Protein AF-A0A5C5V5L9-F1 (afdb_monomer_lite)

Secondary structure (DSSP, 8-state):
-------PPPPPHHHHHHHHHHHHHHHHHHHHHHHHHHHHHHHHHHHHHHHHHHHHHHHHHHHHSSPPPS------SSSS----TTHHHHHTGGGGT-HHHHHHS-TTS-TTSGGGHHHHHPPPTTT--TT------TTS-----SS------------S-----------

Organism: NCBI:txid2527970

Radius of gyration: 28.33 Å; chains: 1; bounding box: 100×41×59 Å

pLDDT: mean 72.15, std 23.39, range [25.14, 96.81]

Sequence (171 aa):
MSIFRSRRPGFTLVELLVVIAIIGVLIALLLPAVQQAREAARRMHCSNNLKQIALAMHVYNDVHNTFPIGTCQHNSGGIVNSRGFMGWAIAILPYVEQQNLYDLYDHSVDSLSSRNQAVRETSLAAYNCPSDTVRVTAKETLPPRYNTQTEREFTVAAGGSDQADFSLDSK

InterPro domains:
  IPR011453 Domain of unknown function DUF1559 [PF07596] (35-152)
  IPR012902 Prokaryotic N-terminal methylation site [PF07963] (5-31)
  IPR012902 Prokaryotic N-terminal methylation site [TIGR02532] (10-31)
  IPR045584 Pilin-like [SSF54523] (11-112)

Foldseek 3Di:
DDDPDPPDDDDDPVNVVVVVVVVVVVVVVVVVVVVVVVLVVLVVLLVVLVVLLVVLQVVLCVVVVDGFDQFDFDPDPDPTDLTRHQRRVLSSCVSSVNVVLNVQDDPPDRCPDPSNVVSVPDDDSSPDRPNPPDPPPVPPPDPPPPDDDDDDDPDDPDDDDDDPDPDPDDD

Structure (mmCIF, N/CA/C/O backbone):
data_AF-A0A5C5V5L9-F1
#
_entry.id   AF-A0A5C5V5L9-F1
#
loop_
_atom_site.group_PDB
_atom_site.id
_atom_site.type_symbol
_atom_site.label_atom_id
_atom_site.label_alt_id
_atom_site.label_comp_id
_atom_site.label_asym_id
_atom_site.label_entity_id
_atom_site.label_seq_id
_atom_site.pdbx_PDB_ins_code
_atom_site.Cartn_x
_atom_site.Cartn_y
_atom_site.Cartn_z
_atom_site.occupancy
_atom_site.B_iso_or_equiv
_atom_site.auth_seq_id
_atom_site.auth_comp_id
_atom_site.auth_asym_id
_atom_site.auth_atom_id
_atom_site.pdbx_PDB_model_num
ATOM 1 N N . MET A 1 1 ? -67.857 19.455 18.003 1.00 43.19 1 MET A N 1
ATOM 2 C CA . MET A 1 1 ? -66.650 18.601 17.920 1.00 43.19 1 MET A CA 1
ATOM 3 C C . MET A 1 1 ? -65.783 18.888 19.143 1.00 43.19 1 MET A C 1
ATOM 5 O O . MET A 1 1 ? -65.179 19.949 19.194 1.00 43.19 1 MET A O 1
ATOM 9 N N . SER A 1 2 ? -65.789 18.024 20.162 1.00 47.12 2 SER A N 1
ATOM 10 C CA . SER A 1 2 ? -64.938 18.195 21.352 1.00 47.12 2 SER A CA 1
ATOM 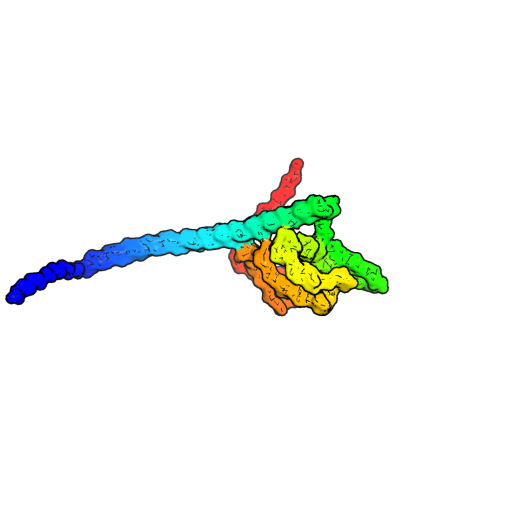11 C C . SER A 1 2 ? -63.653 17.394 21.158 1.00 47.12 2 SER A C 1
ATOM 13 O O . SER A 1 2 ? -63.704 16.176 21.000 1.00 47.12 2 SER A O 1
ATOM 15 N N . ILE A 1 3 ? -62.511 18.079 21.098 1.00 61.88 3 ILE A N 1
ATOM 16 C CA . ILE A 1 3 ? -61.192 17.461 20.943 1.00 61.88 3 ILE A CA 1
ATOM 17 C C . ILE A 1 3 ? -60.689 17.115 22.347 1.00 61.88 3 ILE A C 1
ATOM 19 O O . ILE A 1 3 ? -60.276 17.996 23.101 1.00 61.88 3 ILE A O 1
ATOM 23 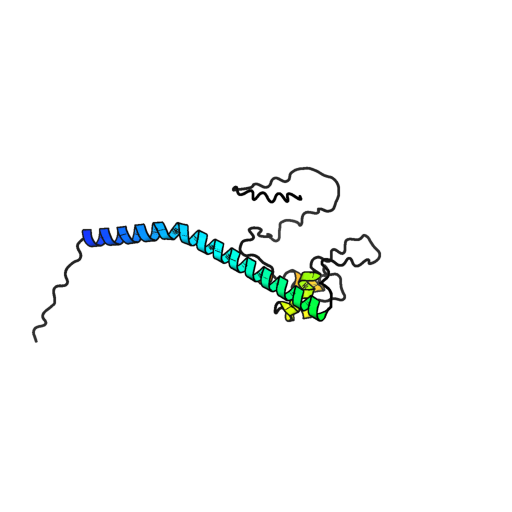N N . PHE A 1 4 ? -60.717 15.831 22.711 1.00 63.03 4 PHE A N 1
ATOM 24 C CA . PHE A 1 4 ? -60.060 15.346 23.925 1.00 63.03 4 PHE A CA 1
ATOM 25 C C . PHE A 1 4 ? -58.543 15.486 23.761 1.00 63.03 4 PHE A C 1
ATOM 27 O O . PHE A 1 4 ? -57.882 14.682 23.107 1.00 63.03 4 PHE A O 1
ATOM 34 N N . ARG A 1 5 ? -57.974 16.542 24.344 1.00 67.62 5 ARG A N 1
ATOM 35 C CA . ARG A 1 5 ? -56.527 16.748 24.404 1.00 67.62 5 ARG A CA 1
ATOM 36 C C . ARG A 1 5 ? -55.933 15.720 25.368 1.00 67.62 5 ARG A C 1
ATOM 38 O O . ARG A 1 5 ? -56.058 15.874 26.581 1.00 67.62 5 ARG A O 1
ATOM 45 N N . SER A 1 6 ? -55.295 14.671 24.842 1.00 71.31 6 SER A N 1
ATOM 46 C CA . SER A 1 6 ? -54.581 13.692 25.668 1.00 71.31 6 SER A CA 1
ATOM 47 C C . SER A 1 6 ? -53.492 14.417 26.464 1.00 71.31 6 SER A C 1
ATOM 49 O O . SER A 1 6 ? -52.570 14.994 25.874 1.00 71.31 6 SER A O 1
ATOM 51 N N . ARG A 1 7 ? -53.593 14.424 27.797 1.00 68.06 7 ARG A N 1
ATOM 52 C CA . ARG A 1 7 ? -52.518 14.916 28.664 1.00 68.06 7 ARG A CA 1
ATOM 53 C C . ARG A 1 7 ? -51.300 14.023 28.437 1.00 68.06 7 ARG A C 1
ATOM 55 O O . ARG A 1 7 ? -51.317 12.856 28.810 1.00 68.06 7 ARG A O 1
ATOM 62 N N . ARG A 1 8 ? -50.268 14.560 27.784 1.00 73.06 8 ARG A N 1
ATOM 63 C CA . ARG A 1 8 ? -48.974 13.882 27.680 1.00 73.06 8 ARG A CA 1
ATOM 64 C C . ARG A 1 8 ? -48.368 13.832 29.087 1.00 73.06 8 ARG A C 1
ATOM 66 O O . ARG A 1 8 ? -48.327 14.889 29.723 1.00 73.06 8 ARG A O 1
ATOM 73 N N . PRO A 1 9 ? -47.941 12.663 29.590 1.00 73.88 9 PRO A N 1
ATOM 74 C CA . PRO A 1 9 ? -47.211 12.604 30.848 1.00 73.88 9 PRO A CA 1
ATOM 75 C C . PRO A 1 9 ? -45.928 13.434 30.702 1.00 73.88 9 PRO A C 1
ATOM 77 O O . PRO A 1 9 ? -45.195 13.294 29.723 1.00 73.88 9 PRO A O 1
ATOM 80 N N . GLY A 1 10 ? -45.723 14.375 31.624 1.00 77.62 10 GLY A N 1
ATOM 81 C CA . GLY A 1 10 ? -44.501 15.167 31.697 1.00 77.62 10 GLY A CA 1
ATOM 82 C C . GLY A 1 10 ? -43.370 14.302 32.237 1.00 77.62 10 GLY A C 1
ATOM 83 O O . GLY A 1 10 ? -43.567 13.568 33.200 1.00 77.62 10 GLY A O 1
ATOM 84 N N . PHE A 1 11 ? -42.210 14.381 31.599 1.00 77.75 11 PHE A N 1
ATOM 85 C CA . PHE A 1 11 ? -41.024 13.637 31.998 1.00 77.75 11 PHE A CA 1
ATOM 86 C C . PHE A 1 11 ? -40.487 14.196 33.316 1.00 77.75 11 PHE A C 1
ATOM 88 O O . PHE A 1 11 ? -40.343 15.413 33.468 1.00 77.75 11 PHE A O 1
ATOM 95 N N . THR A 1 12 ? -40.221 13.327 34.285 1.00 89.25 12 THR A N 1
ATOM 96 C CA . THR A 1 12 ? -39.638 13.763 35.554 1.00 89.25 12 THR A CA 1
ATOM 97 C C . THR A 1 12 ? -38.152 14.070 35.353 1.00 89.25 12 THR A C 1
ATOM 99 O O . THR A 1 12 ? -37.464 13.412 34.575 1.00 89.25 12 THR A O 1
ATOM 102 N N . LEU A 1 13 ? -37.622 15.079 36.053 1.00 88.12 13 LEU A N 1
ATOM 103 C CA . LEU A 1 13 ? -36.198 15.447 35.971 1.00 88.12 13 LEU A CA 1
ATOM 104 C C . LEU A 1 13 ? -35.286 14.240 36.262 1.00 88.12 13 LEU A C 1
ATOM 106 O O . LEU A 1 13 ? -34.233 14.084 35.649 1.00 88.12 13 LEU A O 1
ATOM 110 N N . VAL A 1 14 ? -35.740 13.357 37.155 1.00 92.38 14 VAL A N 1
ATOM 111 C CA . VAL A 1 14 ? -35.042 12.132 37.555 1.00 92.38 14 VAL A CA 1
ATOM 112 C C . VAL A 1 14 ? -34.956 11.120 36.411 1.00 92.38 14 VAL A C 1
ATOM 114 O O . VAL A 1 14 ? -33.876 10.580 36.177 1.00 92.38 14 VAL A O 1
ATOM 117 N N . GLU A 1 15 ? -36.039 10.893 35.659 1.00 90.69 15 GLU A N 1
ATOM 118 C CA . GLU A 1 15 ? -36.010 10.000 34.490 1.00 90.69 15 GLU A CA 1
ATOM 119 C C . GLU A 1 15 ? -35.006 10.484 33.438 1.00 90.69 15 GLU A C 1
ATOM 121 O O . GLU A 1 15 ? -34.275 9.677 32.863 1.00 90.69 15 GLU A O 1
ATOM 126 N N . LEU A 1 16 ? -34.896 11.800 33.232 1.00 90.38 16 LEU A N 1
ATOM 127 C CA . LEU A 1 16 ? -33.925 12.366 32.292 1.00 90.38 16 LEU A CA 1
ATOM 128 C C . LEU A 1 16 ? -32.488 12.191 32.756 1.00 90.38 16 LEU A C 1
ATOM 130 O O . LEU A 1 16 ? -31.623 11.843 31.954 1.00 90.38 16 LEU A O 1
ATOM 134 N N . LEU A 1 17 ? -32.248 12.396 34.047 1.00 93.31 17 LEU A N 1
ATOM 135 C CA . LEU A 1 17 ? -30.924 12.286 34.642 1.00 93.31 17 LEU A CA 1
ATOM 136 C C . LEU A 1 17 ? -30.385 10.851 34.543 1.00 93.31 17 LEU A C 1
ATOM 138 O O . LEU A 1 17 ? -29.227 10.647 34.181 1.00 93.31 17 LEU A O 1
ATOM 142 N N . VAL A 1 18 ? -31.231 9.846 34.780 1.00 94.25 18 VAL A N 1
ATOM 143 C CA . VAL A 1 18 ? -30.837 8.434 34.645 1.00 94.25 18 VAL A CA 1
ATOM 144 C C . VAL A 1 18 ? -30.457 8.095 33.203 1.00 94.25 18 VAL A C 1
ATOM 146 O O . VAL A 1 18 ? -29.443 7.438 32.973 1.00 94.25 18 VAL A O 1
ATOM 149 N N . VAL A 1 19 ? -31.219 8.574 32.216 1.00 94.62 19 VAL A N 1
ATOM 150 C CA . VAL A 1 19 ? -30.953 8.272 30.801 1.00 94.62 19 VAL A CA 1
ATOM 151 C C . VAL A 1 19 ? -29.614 8.850 30.348 1.00 94.62 19 VAL A C 1
ATOM 153 O O . VAL A 1 19 ? -28.817 8.139 29.732 1.00 94.62 19 VAL A O 1
ATOM 156 N N . ILE A 1 20 ? -29.324 10.109 30.685 1.00 95.62 20 ILE A N 1
ATOM 157 C CA . ILE A 1 20 ? -28.035 10.714 30.325 1.00 95.62 20 ILE A CA 1
ATOM 158 C C . ILE A 1 20 ? -26.868 10.034 31.053 1.00 95.62 20 ILE A C 1
ATOM 160 O O . ILE A 1 20 ? -25.799 9.888 30.463 1.00 95.62 20 ILE A O 1
ATOM 164 N N . ALA A 1 21 ? -27.075 9.559 32.287 1.00 95.25 21 ALA A N 1
ATOM 165 C CA . ALA A 1 21 ? -26.062 8.818 33.034 1.00 95.25 21 ALA A CA 1
ATOM 166 C C . ALA A 1 21 ? -25.731 7.478 32.356 1.00 95.25 21 ALA A C 1
ATOM 168 O O . ALA A 1 21 ? -24.558 7.152 32.182 1.00 95.25 21 ALA A O 1
ATOM 169 N N . ILE A 1 22 ? -26.745 6.737 31.897 1.00 95.94 22 ILE A N 1
ATOM 170 C CA . ILE A 1 22 ? -26.548 5.470 31.176 1.00 95.94 22 ILE A CA 1
ATOM 171 C C . ILE A 1 22 ? -25.819 5.710 29.847 1.00 95.94 22 ILE A C 1
ATOM 173 O O . ILE A 1 22 ? -24.833 5.030 29.562 1.00 95.94 22 ILE A O 1
ATOM 177 N N . ILE A 1 23 ? -26.245 6.699 29.052 1.00 95.19 23 ILE A N 1
ATOM 178 C CA . ILE A 1 23 ? -25.580 7.045 27.783 1.00 95.19 23 ILE A CA 1
ATOM 179 C C . ILE A 1 23 ? -24.120 7.455 28.029 1.00 95.19 23 ILE A C 1
ATOM 181 O O . ILE A 1 23 ? -23.231 7.025 27.295 1.00 95.19 23 ILE A O 1
ATOM 185 N N . GLY A 1 24 ? -23.857 8.233 29.084 1.00 95.06 24 GLY A N 1
ATOM 186 C CA . GLY A 1 24 ? -22.509 8.644 29.474 1.00 95.06 24 GLY A CA 1
ATOM 187 C C . GLY A 1 24 ? -21.590 7.460 29.784 1.00 95.06 24 GLY A C 1
ATOM 188 O O . GLY A 1 24 ? -20.470 7.413 29.276 1.00 95.06 24 GLY A O 1
ATOM 189 N N . VAL A 1 25 ? -22.073 6.471 30.545 1.00 93.81 25 VAL A N 1
ATOM 190 C CA . VAL A 1 25 ? -21.313 5.243 30.850 1.00 93.81 25 VAL A CA 1
ATOM 191 C C . VAL A 1 25 ? -21.055 4.422 29.585 1.00 93.81 25 VAL A C 1
ATOM 193 O O . VAL A 1 25 ? -19.932 3.971 29.368 1.00 93.81 25 VAL A O 1
ATOM 196 N N . LEU A 1 26 ? -22.056 4.269 28.713 1.00 94.75 26 LEU A N 1
ATOM 197 C CA . LEU A 1 26 ? -21.893 3.539 27.453 1.00 94.75 26 LEU A CA 1
ATOM 198 C C . LEU A 1 26 ? -20.832 4.191 26.554 1.00 94.75 26 LEU A C 1
ATOM 200 O O . LEU A 1 26 ? -19.956 3.501 26.040 1.00 94.75 26 LEU A O 1
ATOM 204 N N . ILE A 1 27 ? -20.851 5.519 26.403 1.00 93.00 27 ILE A N 1
ATOM 205 C CA . ILE A 1 27 ? -19.856 6.243 25.595 1.00 93.00 27 ILE A CA 1
ATOM 206 C C . ILE A 1 27 ? -18.459 6.160 26.223 1.00 93.00 27 ILE A C 1
ATOM 208 O O . ILE A 1 27 ? -17.478 5.956 25.503 1.00 93.00 27 ILE A O 1
ATOM 212 N N . ALA A 1 28 ? -18.356 6.278 27.551 1.00 89.06 28 ALA A N 1
ATOM 213 C CA . ALA A 1 28 ? -17.084 6.190 28.266 1.00 89.06 28 ALA A CA 1
ATOM 214 C C . ALA A 1 28 ? -16.385 4.835 28.057 1.00 89.06 28 ALA A C 1
ATOM 216 O O . ALA A 1 28 ? -15.161 4.790 27.951 1.00 89.06 28 ALA A O 1
ATOM 217 N N . LEU A 1 29 ? -17.150 3.747 27.935 1.00 89.25 29 LEU A N 1
ATOM 218 C CA . LEU A 1 29 ? -16.616 2.413 27.645 1.00 89.25 29 LEU A CA 1
ATOM 219 C C . LEU A 1 29 ? -16.279 2.211 26.157 1.00 89.25 29 LEU A C 1
ATOM 221 O O . LEU A 1 29 ? -15.371 1.449 25.829 1.00 89.25 29 LEU A O 1
ATOM 225 N N . LEU A 1 30 ? -16.968 2.909 25.249 1.00 87.31 30 LEU A N 1
ATOM 226 C CA . LEU A 1 30 ? -16.746 2.799 23.802 1.00 87.31 30 LEU A CA 1
ATOM 227 C C . LEU A 1 30 ? -15.508 3.573 23.324 1.00 87.31 30 LEU A C 1
ATOM 229 O O . LEU A 1 30 ? -14.804 3.109 22.429 1.00 87.31 30 LEU A O 1
ATOM 233 N N . LEU A 1 31 ? -15.207 4.728 23.923 1.00 83.75 31 LEU A N 1
ATOM 234 C CA . LEU A 1 31 ? -14.074 5.579 23.536 1.00 83.75 31 LEU A CA 1
ATOM 235 C C . LEU A 1 31 ? -12.703 4.870 23.529 1.00 83.75 31 LEU A C 1
ATOM 237 O O . LEU A 1 31 ? -12.011 4.978 22.521 1.00 83.75 31 LEU A O 1
ATOM 241 N N . PRO A 1 32 ? -12.275 4.133 24.572 1.00 79.38 32 PRO A N 1
ATOM 242 C CA . PRO A 1 32 ? -10.987 3.434 24.540 1.00 79.38 32 PRO A CA 1
ATOM 243 C C . PRO A 1 32 ? -10.967 2.257 23.547 1.00 79.38 32 PRO A C 1
ATOM 245 O O . PRO A 1 32 ? -9.923 1.964 22.961 1.00 79.38 32 PRO A O 1
ATOM 248 N N . ALA A 1 33 ? -12.113 1.613 23.304 1.00 83.06 33 ALA A N 1
ATOM 249 C CA . ALA A 1 33 ? -12.227 0.482 22.382 1.00 83.06 33 ALA A CA 1
ATOM 250 C C . ALA A 1 33 ? -12.135 0.902 20.901 1.00 83.06 33 ALA A C 1
ATOM 252 O O . ALA A 1 33 ? -11.549 0.191 20.082 1.00 83.06 33 ALA A O 1
ATOM 253 N N . VAL A 1 34 ? -12.650 2.085 20.544 1.00 87.00 34 VAL A N 1
ATOM 254 C CA . VAL A 1 34 ? -12.609 2.604 19.162 1.00 87.00 34 VAL A CA 1
ATOM 255 C C . VAL A 1 34 ? -11.172 2.816 18.668 1.00 87.00 34 VAL A C 1
ATOM 257 O O . VAL A 1 34 ? -10.895 2.661 17.479 1.00 87.00 34 VAL A O 1
ATOM 260 N N . GLN A 1 35 ? -10.231 3.112 19.562 1.00 81.94 35 GLN A N 1
ATOM 261 C CA . GLN A 1 35 ? -8.848 3.433 19.204 1.00 81.94 35 GLN A CA 1
ATOM 262 C C . GLN A 1 35 ? -8.091 2.154 18.853 1.00 81.94 35 GLN A C 1
ATOM 264 O O . GLN A 1 35 ? -7.377 2.114 17.849 1.00 81.94 35 GLN A O 1
ATOM 269 N N . GLN A 1 36 ? -8.333 1.092 19.625 1.00 82.56 36 GLN A N 1
ATOM 270 C CA . GLN A 1 36 ? -7.830 -0.248 19.336 1.00 82.56 36 GLN A CA 1
ATOM 271 C C . GLN A 1 36 ? -8.410 -0.773 18.020 1.00 82.56 36 GLN A C 1
ATOM 273 O O . GLN A 1 36 ? -7.667 -1.264 17.175 1.00 82.56 36 GLN A O 1
ATOM 278 N N . ALA A 1 37 ? -9.715 -0.583 17.792 1.00 83.44 37 ALA A N 1
ATOM 279 C CA . ALA A 1 37 ? -10.361 -0.973 16.541 1.00 83.44 37 ALA A CA 1
ATOM 280 C C . ALA A 1 37 ? -9.805 -0.204 15.327 1.00 83.44 37 ALA A C 1
ATOM 282 O O . ALA A 1 37 ? -9.557 -0.793 14.276 1.00 83.44 37 ALA A O 1
ATOM 283 N N . ARG A 1 38 ? -9.556 1.106 15.464 1.00 88.12 38 ARG A N 1
ATOM 284 C CA . ARG A 1 38 ? -8.953 1.925 14.400 1.00 88.12 38 ARG A CA 1
ATOM 285 C C . ARG A 1 38 ? -7.529 1.492 14.077 1.00 88.12 38 ARG A C 1
ATOM 287 O O . ARG A 1 38 ? -7.176 1.430 12.904 1.00 88.12 38 ARG A O 1
ATOM 294 N N . GLU A 1 39 ? -6.717 1.201 15.087 1.00 87.81 39 GLU A N 1
ATOM 295 C CA . GLU A 1 39 ? -5.352 0.725 14.858 1.00 87.81 39 GLU A CA 1
ATOM 296 C C . GLU A 1 39 ? -5.339 -0.680 14.250 1.00 87.81 39 GLU A C 1
ATOM 298 O O . GLU A 1 39 ? -4.606 -0.923 13.295 1.00 87.81 39 GLU A O 1
ATOM 303 N N . ALA A 1 40 ? -6.218 -1.576 14.703 1.00 86.25 40 ALA A N 1
ATOM 304 C CA . ALA A 1 40 ? -6.396 -2.878 14.071 1.00 86.25 40 ALA A CA 1
ATOM 305 C C . ALA A 1 40 ? -6.782 -2.735 12.589 1.00 86.25 40 ALA A C 1
ATOM 307 O O . ALA A 1 40 ? -6.202 -3.407 11.740 1.00 86.25 40 ALA A O 1
ATOM 308 N N . ALA A 1 41 ? -7.687 -1.810 12.250 1.00 87.94 41 ALA A N 1
ATOM 309 C CA . ALA A 1 41 ? -8.046 -1.526 10.861 1.00 87.94 41 ALA A CA 1
ATOM 310 C C . ALA A 1 41 ? -6.851 -1.028 10.033 1.00 87.94 41 ALA A C 1
ATOM 312 O O . ALA A 1 41 ? -6.611 -1.545 8.942 1.00 87.94 41 ALA A O 1
ATOM 313 N N . ARG A 1 42 ? -6.053 -0.085 10.551 1.00 90.62 42 ARG A N 1
ATOM 314 C CA . ARG A 1 42 ? -4.842 0.401 9.861 1.00 90.62 42 ARG A CA 1
ATOM 315 C C . ARG A 1 42 ? -3.829 -0.718 9.608 1.00 90.62 42 ARG A C 1
ATOM 317 O O . ARG A 1 42 ? -3.322 -0.836 8.491 1.00 90.62 42 ARG A O 1
ATOM 324 N N . ARG A 1 43 ? -3.611 -1.593 10.594 1.00 90.25 43 ARG A N 1
ATOM 325 C CA . ARG A 1 43 ? -2.750 -2.779 10.455 1.00 90.25 43 ARG A CA 1
ATOM 326 C C . ARG A 1 43 ? -3.296 -3.773 9.435 1.00 90.25 43 ARG A C 1
ATOM 328 O O . ARG A 1 43 ? -2.531 -4.296 8.629 1.00 90.25 43 ARG A O 1
ATOM 335 N N . MET A 1 44 ? -4.610 -4.003 9.420 1.00 91.25 44 MET A N 1
ATOM 336 C CA . MET A 1 44 ? -5.253 -4.861 8.419 1.00 91.25 44 MET A CA 1
ATOM 337 C C . MET A 1 44 ? -5.066 -4.315 7.001 1.00 91.25 44 MET A C 1
ATOM 339 O O . MET A 1 44 ? -4.703 -5.077 6.107 1.00 91.25 44 MET A O 1
ATOM 343 N N . HIS A 1 45 ? -5.242 -3.006 6.791 1.00 91.56 45 HIS A N 1
ATOM 344 C CA . HIS A 1 45 ? -4.970 -2.377 5.495 1.00 91.56 45 HIS A CA 1
ATOM 345 C C . HIS A 1 45 ? -3.514 -2.578 5.063 1.00 91.56 45 HIS A C 1
ATOM 347 O O . HIS A 1 45 ? -3.264 -3.003 3.941 1.00 91.56 45 HIS A O 1
ATOM 353 N N . CYS A 1 46 ? -2.565 -2.367 5.973 1.00 91.81 46 CYS A N 1
ATOM 354 C CA . CYS A 1 46 ? -1.145 -2.568 5.706 1.00 91.81 46 CYS A CA 1
ATOM 355 C C . CYS A 1 46 ? -0.802 -4.026 5.344 1.00 91.81 46 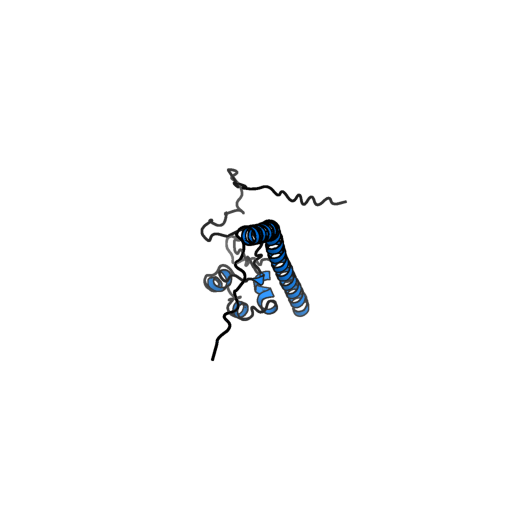CYS A C 1
ATOM 357 O O . CYS A 1 46 ? -0.125 -4.282 4.351 1.00 91.81 46 CYS A O 1
ATOM 359 N N . SER A 1 47 ? -1.335 -5.003 6.088 1.00 93.06 47 SER A N 1
ATOM 360 C CA . SER A 1 47 ? -1.161 -6.427 5.768 1.00 93.06 47 SER A CA 1
ATOM 361 C C . SER A 1 47 ? -1.750 -6.786 4.401 1.00 93.06 47 SER A C 1
ATOM 363 O O . SER A 1 47 ? -1.152 -7.560 3.657 1.00 93.06 47 SER A O 1
ATOM 365 N N . ASN A 1 48 ? -2.897 -6.212 4.040 1.00 93.44 48 ASN A N 1
ATOM 366 C CA . ASN A 1 48 ? -3.511 -6.448 2.736 1.00 93.44 48 ASN A CA 1
ATOM 367 C C . ASN A 1 48 ? -2.699 -5.831 1.591 1.00 93.44 48 ASN A C 1
ATOM 369 O O . ASN A 1 48 ? -2.526 -6.486 0.568 1.00 93.44 48 ASN A O 1
ATOM 373 N N . ASN A 1 49 ? -2.137 -4.637 1.784 1.00 93.56 49 ASN A N 1
ATOM 374 C CA . ASN A 1 49 ? -1.216 -4.023 0.829 1.00 93.56 49 ASN A CA 1
ATOM 375 C C . ASN A 1 49 ? 0.018 -4.912 0.593 1.00 93.56 49 ASN A C 1
ATOM 377 O O . ASN A 1 49 ? 0.356 -5.213 -0.548 1.00 93.56 49 ASN A O 1
ATOM 381 N N . LEU A 1 50 ? 0.637 -5.433 1.661 1.00 92.81 50 LEU A N 1
ATOM 382 C CA . LEU A 1 50 ? 1.769 -6.364 1.544 1.00 92.81 50 LEU A CA 1
ATOM 383 C C . LEU A 1 50 ? 1.398 -7.654 0.806 1.00 92.81 50 LEU A C 1
ATOM 385 O O . LEU A 1 50 ? 2.180 -8.143 -0.005 1.00 92.81 50 LEU A O 1
ATOM 389 N N . LYS A 1 51 ? 0.196 -8.194 1.041 1.00 94.88 51 LYS A N 1
ATOM 390 C CA . LY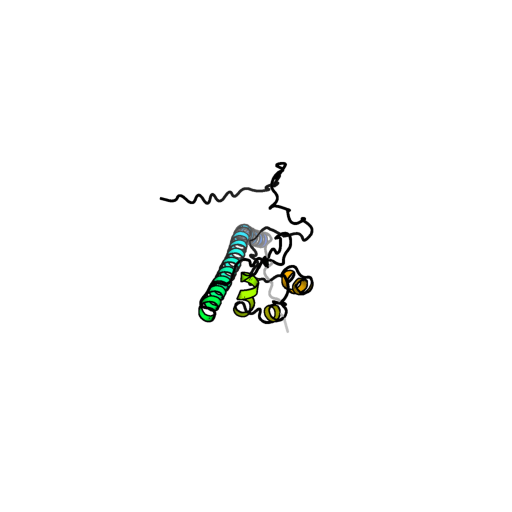S A 1 51 ? -0.304 -9.358 0.294 1.00 94.88 51 LYS A CA 1
ATOM 391 C C . LYS A 1 51 ? -0.467 -9.054 -1.194 1.00 94.88 51 LYS A C 1
ATOM 393 O O . LYS A 1 51 ? -0.124 -9.903 -2.009 1.00 94.88 51 LYS A O 1
ATOM 398 N N . GLN A 1 52 ? -0.957 -7.866 -1.551 1.00 94.38 52 GLN A N 1
ATOM 399 C CA . GLN A 1 52 ? -1.065 -7.445 -2.952 1.00 94.38 52 GLN A CA 1
ATOM 400 C C . GLN A 1 52 ? 0.315 -7.333 -3.608 1.00 94.38 52 GLN A C 1
ATOM 402 O O . GLN A 1 52 ? 0.502 -7.846 -4.706 1.00 94.38 52 GLN A O 1
ATOM 407 N N . ILE A 1 53 ? 1.301 -6.752 -2.916 1.00 94.62 53 ILE A N 1
ATOM 408 C CA . ILE A 1 53 ? 2.689 -6.686 -3.400 1.00 94.62 53 ILE A CA 1
ATOM 409 C C . ILE A 1 53 ? 3.271 -8.090 -3.590 1.00 94.62 53 ILE A C 1
ATOM 411 O O . ILE A 1 53 ? 3.865 -8.374 -4.627 1.00 94.62 53 ILE A O 1
ATOM 415 N N . ALA A 1 54 ? 3.093 -8.980 -2.611 1.00 94.81 54 ALA A N 1
ATOM 416 C CA . ALA A 1 54 ? 3.594 -10.348 -2.692 1.00 94.81 54 ALA A CA 1
ATOM 417 C C . ALA A 1 54 ? 2.974 -11.103 -3.876 1.00 94.81 54 ALA A C 1
ATOM 419 O O . ALA A 1 54 ? 3.690 -11.746 -4.641 1.00 94.81 54 ALA A O 1
ATOM 420 N N . LEU A 1 55 ? 1.658 -10.974 -4.074 1.00 96.31 55 LEU A N 1
ATOM 421 C CA . LEU A 1 55 ? 0.976 -11.549 -5.231 1.00 96.31 55 LEU A CA 1
ATOM 422 C C . LEU A 1 55 ? 1.532 -10.977 -6.541 1.00 96.31 55 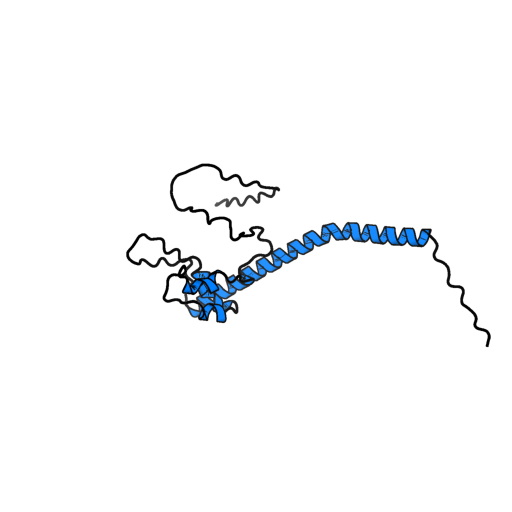LEU A C 1
ATOM 424 O O . LEU A 1 55 ? 1.864 -11.742 -7.439 1.00 96.31 55 LEU A O 1
ATOM 428 N N . ALA A 1 56 ? 1.703 -9.658 -6.633 1.00 95.81 56 ALA A N 1
ATOM 429 C CA . ALA A 1 56 ? 2.273 -8.998 -7.804 1.00 95.81 56 ALA A CA 1
ATOM 430 C C . ALA A 1 56 ? 3.700 -9.480 -8.122 1.00 95.81 56 ALA A C 1
ATOM 432 O O . ALA A 1 56 ? 4.032 -9.701 -9.285 1.00 95.81 56 ALA A O 1
ATOM 433 N N . MET A 1 57 ? 4.537 -9.705 -7.103 1.00 95.19 57 MET A N 1
ATOM 434 C CA . MET A 1 57 ? 5.872 -10.289 -7.276 1.00 95.19 57 MET A CA 1
ATOM 435 C C . MET A 1 57 ? 5.816 -11.731 -7.790 1.00 95.19 57 MET A C 1
ATOM 437 O O . MET A 1 57 ? 6.629 -12.101 -8.635 1.00 95.19 57 MET A O 1
ATOM 441 N N . HIS A 1 58 ? 4.867 -12.538 -7.308 1.00 96.69 58 HIS A N 1
ATOM 442 C CA . HIS A 1 58 ? 4.663 -13.892 -7.822 1.00 96.69 58 HIS A CA 1
ATOM 443 C C . HIS A 1 58 ? 4.192 -13.882 -9.278 1.00 96.69 58 HIS A C 1
ATOM 445 O O . HIS A 1 58 ? 4.773 -14.593 -10.088 1.00 96.69 58 HIS A O 1
ATOM 451 N N . VAL A 1 59 ? 3.241 -13.015 -9.643 1.00 96.12 59 VAL A N 1
ATOM 452 C CA . VAL A 1 59 ? 2.806 -12.869 -11.042 1.00 96.12 59 VAL A CA 1
ATOM 453 C C . VAL A 1 59 ? 3.964 -12.403 -11.930 1.00 96.12 59 VAL A C 1
ATOM 455 O O . VAL A 1 59 ? 4.164 -12.942 -13.016 1.00 96.12 59 VAL A O 1
ATOM 458 N N . TYR A 1 60 ? 4.780 -11.452 -11.462 1.00 95.69 60 TYR A N 1
ATOM 459 C CA . TYR A 1 60 ? 5.991 -11.044 -12.174 1.00 95.69 60 TYR A CA 1
ATOM 460 C C . TYR A 1 60 ? 6.917 -12.241 -12.423 1.00 95.69 60 TYR A C 1
ATOM 462 O O . TYR A 1 60 ? 7.386 -12.422 -13.548 1.00 95.69 60 TYR A O 1
ATOM 470 N N . ASN A 1 61 ? 7.150 -13.065 -11.396 1.00 96.00 61 ASN A N 1
ATOM 471 C CA . ASN A 1 61 ? 7.973 -14.265 -11.495 1.00 96.00 61 ASN A CA 1
ATOM 472 C C . ASN A 1 61 ? 7.381 -15.310 -12.451 1.00 96.00 61 ASN A C 1
ATOM 474 O O . ASN A 1 61 ? 8.136 -15.907 -13.208 1.00 96.00 61 ASN A O 1
ATOM 478 N N . ASP A 1 62 ? 6.064 -15.503 -12.471 1.00 96.81 62 ASP A N 1
ATOM 479 C CA . ASP A 1 62 ? 5.412 -16.448 -13.386 1.00 96.81 62 ASP A CA 1
ATOM 480 C C . ASP A 1 62 ? 5.576 -16.028 -14.858 1.00 96.81 62 ASP A C 1
ATOM 482 O O . ASP A 1 62 ? 5.716 -16.873 -15.740 1.00 96.81 62 ASP A O 1
ATOM 486 N N . VAL A 1 63 ? 5.609 -14.718 -15.131 1.00 95.31 63 VAL A N 1
ATOM 487 C CA . VAL A 1 63 ? 5.795 -14.170 -16.486 1.00 95.31 63 VAL A CA 1
ATOM 488 C C . VAL A 1 63 ? 7.274 -14.119 -16.892 1.00 95.31 63 VAL A C 1
ATOM 490 O O . VAL A 1 63 ? 7.617 -14.450 -18.026 1.00 95.31 63 VAL A O 1
ATOM 493 N N . HIS A 1 64 ? 8.164 -13.706 -15.985 1.00 92.19 64 HIS A N 1
ATOM 494 C CA . HIS A 1 64 ? 9.575 -13.423 -16.291 1.00 92.19 64 HIS A CA 1
ATOM 495 C C . HIS A 1 64 ? 10.540 -14.541 -15.873 1.00 92.19 64 HIS A C 1
ATOM 497 O O . HIS A 1 64 ? 11.725 -14.469 -16.195 1.00 92.19 64 HIS A O 1
ATOM 503 N N . ASN A 1 65 ? 10.061 -15.571 -15.168 1.00 94.50 65 ASN A N 1
ATOM 504 C CA . ASN A 1 65 ? 10.855 -16.647 -14.556 1.00 94.50 65 ASN A CA 1
ATOM 505 C C . ASN A 1 65 ? 11.968 -16.150 -13.611 1.00 94.50 65 ASN A C 1
ATOM 507 O O . ASN A 1 65 ? 12.960 -16.839 -13.378 1.00 94.50 65 ASN A O 1
ATOM 511 N N . THR A 1 66 ? 11.821 -14.937 -13.083 1.00 90.94 66 THR A N 1
ATOM 512 C CA . THR A 1 66 ? 12.735 -14.328 -12.117 1.00 90.94 66 THR A CA 1
ATOM 513 C C . THR A 1 66 ? 11.977 -13.326 -11.264 1.00 90.94 66 THR A C 1
ATOM 515 O O . THR A 1 66 ? 11.025 -12.702 -11.730 1.00 90.94 66 THR A O 1
ATOM 518 N N . PHE A 1 67 ? 12.432 -13.103 -10.034 1.00 91.12 67 PHE A N 1
ATOM 519 C CA . PHE A 1 67 ? 11.972 -11.969 -9.242 1.00 91.12 67 PHE A CA 1
ATOM 520 C C . PHE A 1 67 ? 12.539 -10.650 -9.783 1.00 91.12 67 PHE A C 1
ATOM 522 O O . PHE A 1 67 ? 13.612 -10.644 -10.404 1.00 91.12 67 PHE A O 1
ATOM 529 N N . PRO A 1 68 ? 11.831 -9.528 -9.564 1.00 86.06 68 PRO A N 1
ATOM 530 C CA . PRO A 1 68 ? 12.277 -8.237 -10.047 1.00 86.06 68 PRO A CA 1
ATOM 531 C C . PRO A 1 68 ? 13.527 -7.778 -9.288 1.00 86.06 68 PRO A C 1
ATOM 533 O O . PRO A 1 68 ? 13.705 -8.044 -8.097 1.00 86.06 68 PRO A O 1
ATOM 536 N N . ILE A 1 69 ? 14.405 -7.059 -9.981 1.00 80.88 69 ILE A N 1
ATOM 537 C CA . ILE A 1 69 ? 15.683 -6.623 -9.417 1.00 80.88 69 ILE A CA 1
ATOM 538 C C . ILE A 1 69 ? 15.444 -5.499 -8.401 1.00 80.88 69 ILE A C 1
ATOM 540 O O . ILE A 1 69 ? 14.762 -4.519 -8.692 1.00 80.88 69 ILE A O 1
ATOM 544 N N . GLY A 1 70 ? 16.036 -5.614 -7.209 1.00 73.88 70 GLY A N 1
ATOM 545 C CA . GLY A 1 70 ? 15.868 -4.623 -6.142 1.00 73.88 70 GLY A CA 1
ATOM 546 C C . GLY A 1 70 ? 16.437 -3.240 -6.493 1.00 73.88 70 GLY A C 1
ATOM 547 O O . GLY A 1 70 ? 15.756 -2.225 -6.339 1.00 73.88 70 GLY A O 1
ATOM 548 N N . THR A 1 71 ? 17.676 -3.209 -6.986 1.00 66.56 71 THR A N 1
ATOM 549 C CA . THR A 1 71 ? 18.382 -2.008 -7.448 1.00 66.56 71 THR A CA 1
ATOM 550 C C . THR A 1 71 ? 19.318 -2.381 -8.592 1.00 66.56 71 THR A C 1
ATOM 552 O O . THR A 1 71 ? 20.009 -3.398 -8.521 1.00 66.56 71 THR A O 1
ATOM 555 N N . CYS A 1 72 ? 19.337 -1.570 -9.647 1.00 54.66 72 CYS A N 1
ATOM 556 C CA . CYS A 1 72 ? 20.276 -1.713 -10.755 1.00 54.66 72 CYS A CA 1
ATOM 557 C C . CYS A 1 72 ? 21.248 -0.534 -10.716 1.00 54.66 72 CYS A C 1
ATOM 559 O O . CYS A 1 72 ? 20.823 0.621 -10.731 1.00 54.66 72 CYS A O 1
ATOM 561 N N . GLN A 1 73 ? 22.549 -0.816 -10.696 1.00 54.19 73 GLN A N 1
ATOM 562 C CA . GLN A 1 73 ? 23.572 0.208 -10.859 1.00 54.19 73 GLN A CA 1
ATOM 563 C C . GLN A 1 73 ? 23.924 0.331 -12.341 1.00 54.19 73 GLN A C 1
ATOM 565 O O . GLN A 1 73 ? 24.506 -0.585 -12.919 1.00 54.19 73 GLN A O 1
ATOM 570 N N . HIS A 1 74 ? 23.584 1.460 -12.965 1.00 49.69 74 HIS A N 1
ATOM 571 C CA . HIS A 1 74 ? 24.059 1.750 -14.315 1.00 49.69 74 HIS A CA 1
ATOM 572 C C . HIS A 1 74 ? 25.494 2.280 -14.223 1.00 49.69 74 HIS A C 1
ATOM 574 O O . HIS A 1 74 ? 25.746 3.334 -13.642 1.00 49.69 74 HIS A O 1
ATOM 580 N N . ASN A 1 75 ? 26.459 1.516 -14.734 1.00 48.59 75 ASN A N 1
ATOM 581 C CA . ASN A 1 75 ? 27.876 1.857 -14.648 1.00 48.59 75 ASN A CA 1
ATOM 582 C C . ASN A 1 75 ? 28.283 2.717 -15.857 1.00 48.59 75 ASN A C 1
ATOM 584 O O . ASN A 1 75 ? 28.976 2.263 -16.762 1.00 48.59 75 ASN A O 1
ATOM 588 N N . SER A 1 76 ? 27.809 3.962 -15.911 1.00 48.44 76 SER A N 1
ATOM 589 C CA . SER A 1 76 ? 28.223 4.926 -16.935 1.00 48.44 76 SER A CA 1
ATOM 590 C C . SER A 1 76 ? 29.487 5.674 -16.493 1.00 48.44 76 SER A C 1
ATOM 592 O O . SER A 1 76 ? 29.412 6.822 -16.072 1.00 48.44 76 SER A O 1
ATOM 594 N N . GLY A 1 77 ? 30.649 5.012 -16.553 1.00 42.66 77 GLY A N 1
ATOM 595 C CA . GLY A 1 77 ? 31.969 5.652 -16.725 1.00 42.66 77 GLY A CA 1
ATOM 596 C C . GLY A 1 77 ? 32.376 6.812 -15.796 1.00 42.66 77 GLY A C 1
ATOM 597 O O . GLY A 1 77 ? 33.182 7.644 -16.199 1.00 42.66 77 GLY A O 1
ATOM 598 N N . GLY A 1 78 ? 31.856 6.892 -14.574 1.00 42.69 78 GLY A N 1
ATOM 599 C CA . GLY A 1 78 ? 32.161 7.945 -13.605 1.00 42.69 78 GLY A CA 1
ATOM 600 C C . GLY A 1 78 ? 31.518 7.617 -12.261 1.00 42.69 78 GLY A C 1
ATOM 601 O O . GLY A 1 78 ? 30.541 6.876 -12.230 1.00 42.69 78 GLY A O 1
ATOM 602 N N . ILE A 1 79 ? 32.119 8.103 -11.166 1.00 41.00 79 ILE A N 1
ATOM 603 C CA . ILE A 1 79 ? 31.856 7.719 -9.763 1.00 41.00 79 ILE A CA 1
ATOM 604 C C . ILE A 1 79 ? 30.423 7.210 -9.533 1.00 41.00 79 ILE A C 1
ATOM 606 O O . ILE A 1 79 ? 29.457 7.966 -9.468 1.00 41.00 79 ILE A O 1
ATOM 610 N N . VAL A 1 80 ? 30.359 5.889 -9.377 1.00 47.09 80 VAL A N 1
ATOM 611 C CA . VAL A 1 80 ? 29.255 5.033 -8.945 1.00 47.09 80 VAL A CA 1
ATOM 612 C C . VAL A 1 80 ? 28.372 5.659 -7.855 1.00 47.09 80 VAL A C 1
ATOM 614 O O . VAL A 1 80 ? 28.579 5.463 -6.663 1.00 47.09 80 VAL A O 1
ATOM 617 N N . ASN A 1 81 ? 27.341 6.390 -8.273 1.00 46.84 81 ASN A N 1
ATOM 618 C CA . ASN A 1 81 ? 26.209 6.804 -7.435 1.00 46.84 81 ASN A CA 1
ATOM 619 C C . ASN A 1 81 ? 24.882 6.791 -8.221 1.00 46.84 81 ASN A C 1
ATOM 621 O O . ASN A 1 81 ? 23.947 7.502 -7.859 1.00 46.84 81 ASN A O 1
ATOM 625 N N . SER A 1 82 ? 24.758 5.963 -9.265 1.00 46.59 82 SER A N 1
ATOM 626 C CA . SER A 1 82 ? 23.454 5.658 -9.875 1.00 46.59 82 SER A CA 1
ATOM 627 C C . SER A 1 82 ? 22.675 4.736 -8.951 1.00 46.59 82 SER A C 1
ATOM 629 O O . SER A 1 82 ? 22.694 3.509 -9.059 1.00 46.59 82 SER A O 1
ATOM 631 N N . ARG A 1 83 ? 22.067 5.366 -7.947 1.00 50.56 83 ARG A N 1
ATOM 632 C CA . ARG A 1 83 ? 21.185 4.749 -6.973 1.00 50.56 83 ARG A CA 1
ATOM 633 C C . ARG A 1 83 ? 19.828 4.551 -7.637 1.00 50.56 83 ARG A C 1
ATOM 635 O O . ARG A 1 83 ? 18.940 5.392 -7.512 1.00 50.56 83 ARG A O 1
ATOM 642 N N . GLY A 1 84 ? 19.704 3.423 -8.329 1.00 52.53 84 GLY A N 1
ATOM 643 C CA . GLY A 1 84 ? 18.453 2.860 -8.821 1.00 52.53 84 GLY A CA 1
ATOM 644 C C . GLY A 1 84 ? 17.538 2.426 -7.682 1.00 52.53 84 GLY A C 1
ATOM 645 O O . GLY A 1 84 ? 17.216 1.247 -7.561 1.00 52.53 84 GLY A O 1
ATOM 646 N N . PHE A 1 85 ? 17.162 3.345 -6.791 1.00 56.44 85 PHE A N 1
ATOM 647 C CA . PHE A 1 85 ? 16.125 3.065 -5.812 1.00 56.44 85 PHE A CA 1
ATOM 648 C C . PHE A 1 85 ? 14.845 2.782 -6.599 1.00 56.44 85 PHE A C 1
ATOM 650 O O . PHE A 1 85 ? 14.443 3.615 -7.406 1.00 56.44 85 PHE A O 1
ATOM 657 N N . MET A 1 86 ? 14.201 1.644 -6.326 1.00 61.12 86 MET A N 1
ATOM 658 C CA . MET A 1 86 ? 12.872 1.261 -6.835 1.00 61.12 86 MET A CA 1
ATOM 659 C C . MET A 1 86 ? 12.832 0.428 -8.129 1.00 61.12 86 MET A C 1
ATOM 661 O O . MET A 1 86 ? 11.798 0.412 -8.790 1.00 61.12 86 MET A O 1
ATOM 665 N N . GLY A 1 87 ? 13.872 -0.350 -8.459 1.00 75.25 87 GLY A N 1
ATOM 666 C CA . GLY A 1 87 ? 13.802 -1.297 -9.589 1.00 75.25 87 GLY A CA 1
ATOM 667 C C . GLY A 1 87 ? 12.607 -2.255 -9.479 1.00 75.25 87 GLY A C 1
ATOM 668 O O . GLY A 1 87 ? 11.802 -2.375 -10.402 1.00 75.25 87 GLY A O 1
ATOM 669 N N . TRP A 1 88 ? 12.420 -2.846 -8.299 1.00 85.38 88 TRP A N 1
ATOM 670 C CA . TRP A 1 88 ? 11.330 -3.787 -8.062 1.00 85.38 88 TRP A CA 1
ATOM 671 C C . TRP A 1 88 ? 9.957 -3.115 -8.005 1.00 85.38 88 TRP A C 1
ATOM 673 O O . TRP A 1 88 ? 8.993 -3.649 -8.545 1.00 85.38 88 TRP A O 1
ATOM 683 N N . ALA A 1 89 ? 9.869 -1.937 -7.380 1.00 88.19 89 ALA A N 1
ATOM 684 C CA . ALA A 1 89 ? 8.600 -1.248 -7.174 1.00 88.19 89 ALA A CA 1
ATOM 685 C C . ALA A 1 89 ? 8.039 -0.675 -8.481 1.00 88.19 89 ALA A C 1
ATOM 687 O O . ALA A 1 89 ? 6.822 -0.598 -8.617 1.00 88.19 89 ALA A O 1
ATOM 688 N N . ILE A 1 90 ? 8.899 -0.319 -9.445 1.00 89.38 90 ILE A N 1
ATOM 689 C CA . ILE A 1 90 ? 8.482 0.029 -10.810 1.00 89.38 90 ILE A CA 1
ATOM 690 C C . ILE A 1 90 ? 8.123 -1.235 -11.599 1.00 89.38 90 ILE A C 1
ATOM 692 O O . ILE A 1 90 ? 7.079 -1.275 -12.241 1.00 89.38 90 ILE A O 1
ATOM 696 N N . ALA A 1 91 ? 8.938 -2.293 -11.513 1.00 89.94 91 ALA A N 1
ATOM 697 C CA . ALA A 1 91 ? 8.727 -3.530 -12.269 1.00 89.94 91 ALA A CA 1
ATOM 698 C C . ALA A 1 91 ? 7.376 -4.206 -11.988 1.00 89.94 91 ALA A C 1
ATOM 700 O O . ALA A 1 91 ? 6.813 -4.838 -12.882 1.00 89.94 91 ALA A O 1
ATOM 701 N N . ILE A 1 92 ? 6.852 -4.069 -10.765 1.00 93.75 92 ILE A N 1
ATOM 702 C CA . ILE A 1 92 ? 5.572 -4.674 -10.393 1.00 93.75 92 ILE A CA 1
ATOM 703 C C . ILE A 1 92 ? 4.345 -3.776 -10.627 1.00 93.75 92 ILE A C 1
ATOM 705 O O . ILE A 1 92 ? 3.232 -4.259 -10.439 1.00 93.75 92 ILE A O 1
ATOM 709 N N . LEU A 1 93 ? 4.509 -2.508 -11.044 1.00 93.12 93 LEU A N 1
ATOM 710 C CA . LEU A 1 93 ? 3.393 -1.561 -11.242 1.00 93.12 93 LEU A CA 1
ATOM 711 C C . LEU A 1 93 ? 2.240 -2.116 -12.103 1.00 93.12 93 LEU A C 1
ATOM 713 O O . LEU A 1 93 ? 1.088 -1.961 -11.689 1.00 93.12 93 LEU A O 1
ATOM 717 N N . PRO A 1 94 ? 2.497 -2.807 -13.234 1.00 93.56 94 PRO A N 1
ATOM 718 C CA . PRO A 1 94 ? 1.440 -3.428 -14.036 1.00 93.56 94 PRO A CA 1
ATOM 719 C C . PRO A 1 94 ? 0.564 -4.408 -13.246 1.00 93.56 94 PRO A C 1
ATOM 721 O O . PRO A 1 94 ? -0.636 -4.496 -13.476 1.00 93.56 94 PRO A O 1
ATOM 724 N N . TYR A 1 95 ? 1.152 -5.114 -12.277 1.00 94.56 95 TYR A N 1
ATOM 725 C CA . TYR A 1 95 ? 0.497 -6.168 -11.496 1.00 94.56 95 TYR A CA 1
ATOM 726 C C . TYR A 1 95 ? -0.171 -5.654 -10.214 1.00 94.56 95 TYR A C 1
ATOM 728 O O . TYR A 1 95 ? -0.802 -6.427 -9.496 1.00 94.56 95 TYR A O 1
ATOM 736 N N . VAL A 1 96 ? -0.039 -4.358 -9.919 1.00 93.81 96 VAL A N 1
ATOM 737 C CA . VAL A 1 96 ? -0.760 -3.664 -8.838 1.00 93.81 96 VAL A CA 1
ATOM 738 C C . VAL A 1 96 ? -1.747 -2.631 -9.390 1.00 93.81 96 VAL A C 1
ATOM 740 O O . VAL A 1 96 ? -2.056 -1.646 -8.720 1.00 93.81 96 VAL A O 1
ATOM 743 N N . GLU A 1 97 ? -2.240 -2.843 -10.615 1.00 92.88 97 GLU A N 1
ATOM 744 C CA . GLU A 1 97 ? -3.206 -1.964 -11.295 1.00 92.88 97 GLU A CA 1
ATOM 745 C C . GLU A 1 97 ? -2.677 -0.530 -11.518 1.00 92.88 97 GLU A C 1
ATOM 747 O O . GLU A 1 97 ? -3.431 0.442 -11.517 1.00 92.88 97 GLU A O 1
ATOM 752 N N . GLN A 1 98 ? -1.360 -0.373 -11.697 1.00 93.81 98 GLN A N 1
ATOM 753 C CA . GLN A 1 98 ? -0.698 0.914 -11.952 1.00 93.81 98 GLN A CA 1
ATOM 754 C C . GLN A 1 98 ? -0.031 0.968 -13.335 1.00 93.81 98 GLN A C 1
ATOM 756 O O . GLN A 1 98 ? 1.037 1.561 -13.496 1.00 93.81 98 GLN A O 1
ATOM 761 N N . GLN A 1 99 ? -0.676 0.388 -14.355 1.00 93.25 99 GLN A N 1
ATOM 762 C CA . GLN A 1 99 ? -0.166 0.368 -15.735 1.00 93.25 99 GLN A CA 1
ATOM 763 C C . GLN A 1 99 ? 0.165 1.774 -16.261 1.00 93.25 99 GLN A C 1
ATOM 765 O O . GLN A 1 99 ? 1.236 1.991 -16.813 1.00 93.25 99 GLN A O 1
ATOM 770 N N . ASN A 1 100 ? -0.698 2.759 -15.999 1.00 93.81 100 ASN A N 1
ATOM 771 C CA . ASN A 1 100 ? -0.492 4.136 -16.461 1.00 93.81 100 ASN A CA 1
ATOM 772 C C . ASN A 1 100 ? 0.816 4.758 -15.939 1.00 93.81 100 ASN A C 1
ATOM 774 O O . ASN A 1 100 ? 1.439 5.557 -16.632 1.00 93.81 100 ASN A O 1
ATOM 778 N N . LEU A 1 101 ? 1.222 4.422 -14.708 1.00 92.38 101 LEU A N 1
ATOM 779 C CA . LEU A 1 101 ? 2.477 4.913 -14.133 1.00 92.38 101 LEU A CA 1
ATOM 780 C C . LEU A 1 101 ? 3.687 4.164 -14.682 1.00 92.38 101 LEU A C 1
ATOM 782 O O . LEU A 1 101 ? 4.752 4.763 -14.811 1.00 92.38 101 LEU A O 1
ATOM 786 N N . TYR A 1 102 ? 3.516 2.882 -15.005 1.00 92.12 102 TYR A N 1
ATOM 787 C CA . TYR A 1 102 ? 4.541 2.097 -15.679 1.00 92.12 102 TYR A CA 1
ATOM 788 C C . TYR A 1 102 ? 4.835 2.668 -17.070 1.00 92.12 102 TYR A C 1
ATOM 790 O O . TYR A 1 102 ? 5.986 2.941 -17.385 1.00 92.12 102 TYR A O 1
ATOM 798 N N . ASP A 1 103 ? 3.794 2.959 -17.852 1.00 93.12 103 ASP A N 1
ATOM 799 C CA . ASP A 1 103 ? 3.933 3.505 -19.208 1.00 93.12 103 ASP A CA 1
ATOM 800 C C . ASP A 1 103 ? 4.520 4.928 -19.224 1.00 93.12 103 ASP A C 1
ATOM 802 O O . ASP A 1 103 ? 5.160 5.334 -20.193 1.00 93.12 103 ASP A O 1
ATOM 806 N N . LEU A 1 104 ? 4.309 5.698 -18.149 1.00 91.81 104 LEU A N 1
ATOM 807 C CA . LEU A 1 104 ? 4.885 7.035 -17.986 1.00 91.81 104 LEU A CA 1
ATOM 808 C C . LEU A 1 104 ? 6.382 6.997 -17.631 1.00 91.81 104 LEU A C 1
ATOM 810 O O . LEU A 1 104 ? 7.075 8.002 -17.795 1.00 91.81 104 LEU A O 1
ATOM 814 N N . TYR A 1 105 ? 6.882 5.872 -17.118 1.00 88.00 105 TYR A N 1
ATOM 815 C CA . TYR A 1 105 ? 8.265 5.741 -16.686 1.00 88.00 105 TYR A CA 1
ATOM 816 C C . TYR A 1 105 ? 9.204 5.530 -17.882 1.00 88.00 105 TYR A C 1
ATOM 818 O O . TYR A 1 105 ? 9.086 4.576 -18.648 1.00 88.00 105 TYR A O 1
ATOM 826 N N . ASP A 1 106 ? 10.197 6.405 -18.027 1.00 86.38 106 ASP A N 1
ATOM 827 C CA . ASP A 1 106 ? 11.227 6.276 -19.051 1.00 86.38 106 ASP A CA 1
ATOM 828 C C . ASP A 1 106 ? 12.307 5.292 -18.577 1.00 86.38 106 ASP A C 1
ATOM 830 O O . ASP A 1 106 ? 13.196 5.632 -17.791 1.00 86.38 106 ASP A O 1
ATOM 834 N N . HIS A 1 107 ? 12.224 4.057 -19.074 1.00 81.81 107 HIS A N 1
ATOM 835 C CA . HIS A 1 107 ? 13.166 2.975 -18.776 1.00 81.81 107 HIS A CA 1
ATOM 836 C C . HIS A 1 107 ? 14.551 3.152 -19.424 1.00 81.81 107 HIS A C 1
ATOM 838 O O . HIS A 1 107 ? 15.467 2.390 -19.110 1.00 81.81 107 HIS A O 1
ATOM 844 N N . SER A 1 108 ? 14.719 4.115 -20.338 1.00 81.19 108 SER A N 1
ATOM 845 C CA . SER A 1 108 ? 15.982 4.338 -21.058 1.00 81.19 108 SER A CA 1
ATOM 846 C C . SER A 1 108 ? 16.960 5.247 -20.311 1.00 81.19 108 SER A C 1
ATOM 848 O O . SER A 1 108 ? 18.135 5.331 -20.673 1.00 81.19 108 SER A O 1
ATOM 850 N N . VAL A 1 109 ? 16.488 5.924 -19.261 1.00 77.12 109 VAL A N 1
ATOM 851 C CA . VAL A 1 109 ? 17.264 6.884 -18.473 1.00 77.12 109 VAL A CA 1
ATOM 852 C C . VAL A 1 109 ? 17.424 6.427 -17.025 1.00 77.12 109 VAL A C 1
ATOM 854 O O . VAL A 1 109 ? 16.694 5.570 -16.533 1.00 77.12 109 VAL A O 1
ATOM 857 N N . ASP A 1 110 ? 18.391 7.020 -16.318 1.00 74.62 110 ASP A N 1
ATOM 858 C CA . ASP A 1 110 ? 18.584 6.772 -14.888 1.00 74.62 110 ASP A CA 1
ATOM 859 C C . ASP A 1 110 ? 17.295 7.077 -14.103 1.00 74.62 110 ASP A C 1
ATOM 861 O O . ASP A 1 110 ? 16.594 8.056 -14.382 1.00 74.62 110 ASP A O 1
ATOM 865 N N . SER A 1 111 ? 16.994 6.269 -13.085 1.00 73.62 111 SER A N 1
ATOM 866 C CA . SER A 1 111 ? 15.798 6.448 -12.258 1.00 73.62 111 SER A CA 1
ATOM 867 C C . SER A 1 111 ? 15.724 7.831 -11.613 1.00 73.62 111 SER A C 1
ATOM 869 O O . SER A 1 111 ? 14.634 8.345 -11.381 1.00 73.62 111 SER A O 1
ATOM 871 N N . LEU A 1 112 ? 16.872 8.451 -11.320 1.00 75.81 112 LEU A N 1
ATOM 872 C CA . LEU A 1 112 ? 16.944 9.764 -10.690 1.00 75.81 112 LEU A CA 1
ATOM 873 C C . LEU A 1 112 ? 16.797 10.927 -11.680 1.00 75.81 112 LEU A C 1
ATOM 875 O O . LEU A 1 112 ? 16.701 12.074 -11.238 1.00 75.81 112 LEU A O 1
ATOM 879 N N . SER A 1 113 ? 16.749 10.646 -12.986 1.00 76.69 113 SER A N 1
ATOM 880 C CA . SER A 1 113 ? 16.533 11.640 -14.037 1.00 76.69 113 SER A CA 1
ATOM 881 C C . SER A 1 113 ? 15.253 12.443 -13.800 1.00 76.69 113 SER A C 1
ATOM 883 O O . SER A 1 113 ? 14.238 11.915 -13.340 1.00 76.69 113 SER A O 1
ATOM 885 N N . SER A 1 114 ? 15.278 13.722 -14.179 1.00 84.44 114 SER A N 1
ATOM 886 C CA . SER A 1 114 ? 14.112 14.611 -14.105 1.00 84.44 114 SER A CA 1
ATOM 887 C C . SER A 1 114 ? 12.922 14.100 -14.923 1.00 84.44 114 SER A C 1
ATOM 889 O O . SER A 1 114 ? 11.782 14.378 -14.567 1.00 84.44 114 SER A O 1
ATOM 891 N N . ARG A 1 115 ? 13.160 13.288 -15.967 1.00 83.81 115 ARG A N 1
ATOM 892 C CA . ARG A 1 115 ? 12.091 12.645 -16.757 1.00 83.81 115 ARG A CA 1
ATOM 893 C C . ARG A 1 115 ? 11.201 11.731 -15.912 1.00 83.81 115 ARG A C 1
ATOM 895 O O . ARG A 1 115 ? 9.996 11.707 -16.116 1.00 83.81 115 ARG A O 1
ATOM 902 N N . ASN A 1 116 ? 11.785 11.050 -14.926 1.00 85.94 116 ASN A N 1
ATOM 903 C CA . ASN A 1 116 ? 11.083 10.111 -14.050 1.00 85.94 116 ASN A CA 1
ATOM 904 C C . ASN A 1 116 ? 10.625 10.748 -12.728 1.00 85.94 116 ASN A C 1
ATOM 906 O O . ASN A 1 116 ? 10.097 10.056 -11.856 1.00 85.94 116 ASN A O 1
ATOM 910 N N . GLN A 1 117 ? 10.800 12.064 -12.558 1.00 85.44 117 GLN A N 1
ATOM 911 C CA . GLN A 1 117 ? 10.451 12.764 -11.320 1.00 85.44 117 GLN A CA 1
ATOM 912 C C . GLN A 1 117 ? 8.963 12.628 -10.974 1.00 85.44 117 GLN A C 1
ATOM 914 O O . GLN A 1 117 ? 8.635 12.290 -9.841 1.00 85.44 117 GLN A O 1
ATOM 919 N N . ALA A 1 118 ? 8.071 12.806 -11.953 1.00 86.94 118 ALA A N 1
ATOM 920 C CA . ALA A 1 118 ? 6.628 12.717 -11.730 1.00 86.94 118 ALA A CA 1
ATOM 921 C C . ALA A 1 118 ? 6.197 11.332 -11.209 1.00 86.94 118 ALA A C 1
ATOM 923 O O . ALA A 1 118 ? 5.392 11.236 -10.284 1.00 86.94 118 ALA A O 1
ATOM 924 N N . VAL A 1 119 ? 6.777 10.255 -11.750 1.00 87.06 119 VAL A N 1
ATOM 925 C CA . VAL A 1 119 ? 6.494 8.882 -11.298 1.00 87.06 119 VAL A CA 1
ATOM 926 C C . VAL A 1 119 ? 7.037 8.655 -9.884 1.00 87.06 119 VAL A C 1
ATOM 928 O O . VAL A 1 119 ? 6.353 8.070 -9.051 1.00 87.06 119 VAL A O 1
ATOM 931 N N . ARG A 1 120 ? 8.232 9.173 -9.575 1.00 83.31 120 ARG A N 1
ATOM 932 C CA . ARG A 1 120 ? 8.865 9.044 -8.249 1.00 83.31 120 ARG A CA 1
ATOM 933 C C . ARG A 1 120 ? 8.136 9.785 -7.134 1.00 83.31 120 ARG A C 1
ATOM 935 O O . ARG A 1 120 ? 8.164 9.340 -5.992 1.00 83.31 120 ARG A O 1
ATOM 942 N N . GLU A 1 121 ? 7.534 10.924 -7.447 1.00 83.75 121 GLU A N 1
ATOM 943 C CA . GLU A 1 121 ? 6.788 11.737 -6.480 1.00 83.75 121 GLU A CA 1
ATOM 944 C C . GLU A 1 121 ? 5.339 11.259 -6.308 1.00 83.75 121 GLU A C 1
ATOM 946 O O . GLU A 1 121 ? 4.641 11.694 -5.388 1.00 83.75 121 GLU A O 1
ATOM 951 N N . THR A 1 122 ? 4.881 10.337 -7.158 1.00 86.56 122 THR A N 1
ATOM 952 C CA . THR A 1 122 ? 3.537 9.775 -7.056 1.00 86.56 122 THR A CA 1
ATOM 953 C C . THR A 1 122 ? 3.454 8.808 -5.875 1.00 86.56 122 THR A C 1
ATOM 955 O O . THR A 1 122 ? 4.104 7.766 -5.834 1.00 86.56 122 THR A O 1
ATOM 958 N N . SER A 1 123 ? 2.609 9.148 -4.903 1.00 84.94 123 SER A N 1
ATOM 959 C CA . SER A 1 123 ? 2.372 8.329 -3.716 1.00 84.94 123 SER A CA 1
ATOM 960 C C . SER A 1 123 ? 1.316 7.258 -3.990 1.00 84.94 123 SER A C 1
ATOM 962 O O . SER A 1 123 ? 0.156 7.572 -4.261 1.00 84.94 123 SER A O 1
ATOM 964 N N . LEU A 1 124 ? 1.706 5.985 -3.890 1.00 88.31 124 LEU A N 1
ATOM 965 C CA . LEU A 1 124 ? 0.812 4.846 -4.088 1.00 88.31 124 LEU A CA 1
ATOM 966 C C . LEU A 1 124 ? 0.329 4.284 -2.756 1.00 88.31 124 LEU A C 1
ATOM 968 O O . LEU A 1 124 ? 1.122 3.867 -1.915 1.00 88.31 124 LEU A O 1
ATOM 972 N N . ALA A 1 125 ? -0.992 4.202 -2.584 1.00 85.94 125 ALA A N 1
ATOM 973 C CA . ALA A 1 125 ? -1.594 3.621 -1.384 1.00 85.94 125 ALA A CA 1
ATOM 974 C C . ALA A 1 125 ? -1.159 2.164 -1.158 1.00 85.94 125 ALA A C 1
ATOM 976 O O . ALA A 1 125 ? -1.009 1.756 -0.013 1.00 85.94 125 ALA A O 1
ATOM 977 N N . ALA A 1 126 ? -0.899 1.413 -2.234 1.00 87.31 126 ALA A N 1
ATOM 978 C CA . ALA A 1 126 ? -0.410 0.037 -2.167 1.00 87.31 126 ALA A CA 1
ATOM 979 C C . ALA A 1 126 ? 0.984 -0.079 -1.521 1.00 87.31 126 ALA A C 1
ATOM 981 O O . ALA A 1 126 ? 1.285 -1.103 -0.919 1.00 87.31 126 ALA A O 1
ATOM 982 N N . TYR A 1 127 ? 1.822 0.959 -1.602 1.00 87.81 127 TYR A N 1
ATOM 983 C CA . TYR A 1 127 ? 3.172 0.965 -1.019 1.00 87.81 127 TYR A CA 1
ATOM 984 C C . TYR A 1 127 ? 3.243 1.658 0.340 1.00 87.81 127 TYR A C 1
ATOM 986 O O . TYR A 1 127 ? 4.251 1.548 1.032 1.00 87.81 127 TYR A O 1
ATOM 994 N N . ASN A 1 128 ? 2.169 2.332 0.747 1.00 87.44 128 ASN A N 1
ATOM 995 C CA . ASN A 1 128 ? 2.116 3.051 2.006 1.00 87.44 128 ASN A CA 1
ATOM 996 C C . ASN A 1 128 ? 1.329 2.268 3.053 1.00 87.44 128 ASN A C 1
ATOM 998 O O . ASN A 1 128 ? 0.228 1.770 2.813 1.00 87.44 128 ASN A O 1
ATOM 1002 N N . CYS A 1 129 ? 1.884 2.208 4.257 1.00 88.25 129 CYS A N 1
ATOM 1003 C CA . CYS A 1 129 ? 1.231 1.617 5.409 1.00 88.25 129 CYS A CA 1
ATOM 1004 C C . CYS A 1 129 ? 0.616 2.741 6.262 1.00 88.25 129 CYS A C 1
ATOM 1006 O O . CYS A 1 129 ? 1.351 3.595 6.745 1.00 88.25 129 CYS A O 1
ATOM 1008 N N . PRO A 1 130 ? -0.708 2.764 6.510 1.00 83.69 130 PRO A N 1
ATOM 1009 C CA . PRO A 1 130 ? -1.330 3.799 7.346 1.00 83.69 130 PRO A CA 1
ATOM 1010 C C . PRO A 1 130 ? -0.889 3.771 8.818 1.00 83.69 130 PRO A C 1
ATOM 1012 O O . PRO A 1 130 ? -1.139 4.733 9.543 1.00 83.69 130 PRO A O 1
ATOM 1015 N N . SER A 1 131 ? -0.305 2.655 9.266 1.00 82.56 131 SER A N 1
ATOM 1016 C CA . SER A 1 131 ? 0.316 2.509 10.590 1.00 82.56 131 SER A CA 1
ATOM 1017 C C . SER A 1 131 ? 1.777 2.969 10.617 1.00 82.56 131 SER A C 1
ATOM 1019 O O . SER A 1 131 ? 2.347 3.039 11.702 1.00 82.56 131 SER A O 1
ATOM 1021 N N . ASP A 1 132 ? 2.388 3.272 9.466 1.00 81.75 132 ASP A N 1
ATOM 1022 C CA . ASP A 1 132 ? 3.736 3.831 9.434 1.00 81.75 132 ASP A CA 1
ATOM 1023 C C . ASP A 1 132 ? 3.690 5.270 9.961 1.00 81.75 132 ASP A C 1
ATOM 1025 O O . ASP A 1 132 ? 3.000 6.145 9.429 1.00 81.75 132 ASP A O 1
ATOM 1029 N N . THR A 1 133 ? 4.373 5.496 11.079 1.00 67.38 133 THR A N 1
ATOM 1030 C CA . THR A 1 133 ? 4.424 6.788 11.766 1.00 67.38 133 THR A CA 1
ATOM 1031 C C . THR A 1 133 ? 5.442 7.735 11.132 1.00 67.38 133 THR A C 1
ATOM 1033 O O . THR A 1 133 ? 5.484 8.913 11.501 1.00 67.38 133 THR A O 1
ATOM 1036 N N . VAL A 1 134 ? 6.219 7.275 10.142 1.00 59.06 134 VAL A N 1
ATOM 1037 C CA . VAL A 1 134 ? 7.192 8.103 9.430 1.00 59.06 134 VAL A CA 1
ATOM 1038 C C . VAL A 1 134 ? 6.478 8.968 8.393 1.00 59.06 134 VAL A C 1
ATOM 1040 O O . VAL A 1 134 ? 6.318 8.628 7.222 1.00 59.06 134 VAL A O 1
ATOM 1043 N N . ARG A 1 135 ? 6.081 10.171 8.812 1.00 49.00 135 ARG A N 1
ATOM 1044 C CA . ARG A 1 135 ? 5.839 11.260 7.865 1.00 49.00 135 ARG A CA 1
ATOM 1045 C C . ARG A 1 135 ? 7.192 11.701 7.327 1.00 49.00 135 ARG A C 1
ATOM 1047 O O . ARG A 1 135 ? 7.876 12.478 7.987 1.00 49.00 135 ARG A O 1
ATOM 1054 N N . VAL A 1 136 ? 7.558 11.244 6.130 1.00 50.44 136 VAL A N 1
ATOM 1055 C CA . VAL A 1 136 ? 8.647 11.858 5.361 1.00 50.44 136 VAL A CA 1
ATOM 1056 C C . VAL A 1 136 ? 8.200 13.282 5.041 1.00 50.44 136 VAL A C 1
ATOM 1058 O O . VAL A 1 136 ? 7.536 13.549 4.041 1.00 50.44 136 VAL A O 1
ATOM 1061 N N . THR A 1 137 ? 8.471 14.214 5.951 1.00 42.47 137 THR A N 1
ATOM 1062 C CA . THR A 1 137 ? 8.315 15.628 5.646 1.00 42.47 137 THR A CA 1
ATOM 1063 C C . THR A 1 137 ? 9.326 15.921 4.546 1.00 42.47 137 THR A C 1
ATOM 1065 O O . THR A 1 137 ? 10.509 15.617 4.687 1.00 42.47 137 THR A O 1
ATOM 1068 N N . ALA A 1 138 ? 8.864 16.472 3.422 1.00 44.78 138 ALA A N 1
ATOM 1069 C CA . ALA A 1 138 ? 9.669 16.769 2.230 1.00 44.78 138 ALA A CA 1
ATOM 1070 C C . ALA A 1 138 ? 10.759 17.848 2.459 1.00 44.78 138 ALA A C 1
ATOM 1072 O O . ALA A 1 138 ? 11.147 18.571 1.545 1.00 44.78 138 ALA A O 1
ATOM 1073 N N . LYS A 1 139 ? 11.231 18.002 3.698 1.00 38.38 139 LYS A N 1
ATOM 1074 C CA . LYS A 1 139 ? 12.242 18.956 4.136 1.00 38.38 139 LYS A CA 1
ATOM 1075 C C . LYS A 1 139 ? 13.198 18.403 5.188 1.00 38.38 139 LYS A C 1
ATOM 1077 O O . LYS A 1 139 ? 14.002 19.168 5.710 1.00 38.38 139 LYS A O 1
ATOM 1082 N N . GLU A 1 140 ? 13.156 17.107 5.477 1.00 39.84 140 GLU A N 1
ATOM 1083 C CA . GLU A 1 140 ? 14.285 16.457 6.125 1.00 39.84 140 GLU A CA 1
ATOM 1084 C C . GLU A 1 140 ? 15.223 15.988 5.021 1.00 39.84 140 GLU A C 1
ATOM 1086 O O . GLU A 1 140 ? 14.964 15.025 4.301 1.00 39.84 140 GLU A O 1
ATOM 1091 N N . THR A 1 141 ? 16.263 16.791 4.811 1.00 38.62 141 THR A N 1
ATOM 1092 C CA . THR A 1 141 ? 17.415 16.486 3.970 1.00 38.62 141 THR A CA 1
ATOM 1093 C C . THR A 1 141 ? 17.738 15.006 4.113 1.00 38.62 141 THR A C 1
ATOM 1095 O O . THR A 1 141 ? 18.089 14.568 5.208 1.00 38.62 141 THR A O 1
ATOM 1098 N N . LEU A 1 142 ? 17.577 14.250 3.020 1.00 40.12 142 LEU A N 1
ATOM 1099 C CA . LEU A 1 142 ? 18.033 12.866 2.903 1.00 40.12 142 LEU A CA 1
ATOM 1100 C C . LEU A 1 142 ? 19.359 12.735 3.661 1.00 40.12 142 LEU A C 1
ATOM 1102 O O . LEU A 1 142 ? 20.303 13.447 3.299 1.00 40.12 142 LEU A O 1
ATOM 1106 N N . PRO A 1 143 ? 19.457 11.899 4.709 1.00 37.59 143 PRO A N 1
ATOM 1107 C CA . PRO A 1 143 ? 20.723 11.739 5.396 1.00 37.59 143 PRO A CA 1
ATOM 1108 C C . PRO A 1 143 ? 21.750 11.265 4.359 1.00 37.59 143 PRO A C 1
ATOM 1110 O O . PRO A 1 143 ? 21.523 10.247 3.694 1.00 37.59 143 PRO A O 1
ATOM 1113 N N . PRO A 1 144 ? 22.883 11.968 4.172 1.00 37.47 144 PRO A N 1
ATOM 1114 C CA . PRO A 1 144 ? 23.963 11.436 3.369 1.00 37.47 144 PRO A CA 1
ATOM 1115 C C . PRO A 1 144 ? 24.610 10.340 4.209 1.00 37.47 144 PRO A C 1
ATOM 1117 O O . PRO A 1 144 ? 25.513 10.615 4.985 1.00 37.47 144 PRO A O 1
ATOM 1120 N N . ARG A 1 145 ? 24.118 9.099 4.128 1.00 42.09 145 ARG A N 1
ATOM 1121 C CA . ARG A 1 145 ? 24.763 7.962 4.800 1.00 42.09 145 ARG A CA 1
ATOM 1122 C C . ARG A 1 145 ? 24.883 6.745 3.898 1.00 42.09 145 ARG A C 1
ATOM 1124 O O . ARG A 1 145 ? 24.247 5.720 4.087 1.00 42.09 145 ARG A O 1
ATOM 1131 N N . TYR A 1 146 ? 25.805 6.889 2.952 1.00 40.38 146 TYR A N 1
ATOM 1132 C CA . TYR A 1 146 ? 26.930 5.957 2.867 1.00 40.38 146 TYR A CA 1
ATOM 1133 C C . TYR A 1 146 ? 28.206 6.754 2.557 1.00 40.38 146 TYR A C 1
ATOM 1135 O O . TYR A 1 146 ? 28.815 6.621 1.501 1.00 40.38 146 TYR A O 1
ATOM 1143 N N . ASN A 1 147 ? 28.590 7.659 3.459 1.00 35.81 147 ASN A N 1
ATOM 1144 C CA . ASN A 1 147 ? 29.982 8.072 3.560 1.00 35.81 147 ASN A CA 1
ATOM 1145 C C . ASN A 1 147 ? 30.475 7.864 4.996 1.00 35.81 147 ASN A C 1
ATOM 1147 O O . ASN A 1 147 ? 29.809 8.138 5.992 1.00 35.81 147 ASN A O 1
ATOM 1151 N N . THR A 1 148 ? 31.633 7.233 5.042 1.00 44.25 148 THR A N 1
ATOM 1152 C CA . THR A 1 148 ? 32.447 6.869 6.190 1.00 44.25 148 THR A CA 1
ATOM 1153 C C . THR A 1 148 ? 32.841 8.105 7.002 1.00 44.25 148 THR A C 1
ATOM 1155 O O . THR A 1 148 ? 33.164 9.132 6.416 1.00 44.25 148 THR A O 1
ATOM 1158 N N . GLN A 1 149 ? 32.882 7.966 8.334 1.00 41.03 149 GLN A N 1
ATOM 1159 C CA . GLN A 1 149 ? 33.372 8.958 9.306 1.00 41.03 149 GLN A CA 1
ATOM 1160 C C . GLN A 1 149 ? 32.563 10.257 9.410 1.00 41.03 149 GLN A C 1
ATOM 1162 O O . GLN A 1 149 ? 32.785 11.213 8.679 1.00 41.03 149 GLN A O 1
ATOM 1167 N N . THR A 1 150 ? 31.675 10.327 10.404 1.00 31.83 150 THR A N 1
ATOM 1168 C CA . THR A 1 150 ? 31.791 11.247 11.555 1.00 31.83 150 THR A CA 1
ATOM 1169 C C . THR A 1 150 ? 30.627 10.928 12.499 1.00 31.83 150 THR A C 1
ATOM 1171 O O . THR A 1 150 ? 29.457 11.196 12.214 1.00 31.83 150 THR A O 1
ATOM 1174 N N . GLU A 1 151 ? 30.946 10.274 13.611 1.00 40.91 151 GLU A N 1
ATOM 1175 C CA . GLU A 1 151 ? 30.084 10.191 14.785 1.00 40.91 151 GLU A CA 1
ATOM 1176 C C . GLU A 1 151 ? 29.878 11.608 15.330 1.00 40.91 151 GLU A C 1
ATOM 1178 O O . GLU A 1 151 ? 3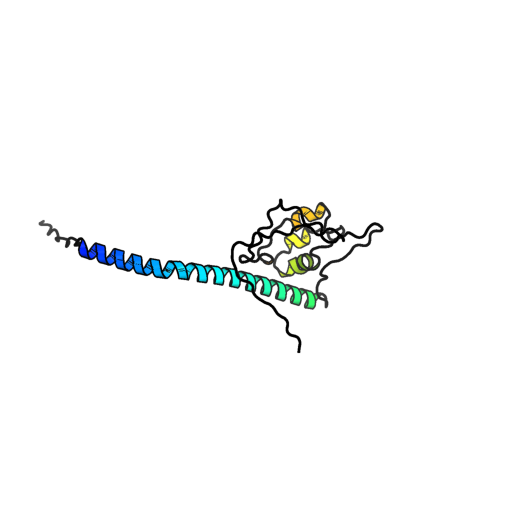0.854 12.267 15.684 1.00 40.91 151 GLU A O 1
ATOM 1183 N N . ARG A 1 152 ? 28.629 12.082 15.368 1.00 35.16 152 ARG A N 1
ATOM 1184 C CA . ARG A 1 152 ? 28.080 12.957 16.414 1.00 35.16 152 ARG A CA 1
ATOM 1185 C C . ARG A 1 152 ? 26.579 13.145 16.175 1.00 35.16 152 ARG A C 1
ATOM 1187 O O . ARG A 1 152 ? 26.165 13.743 15.192 1.00 35.16 152 ARG A O 1
ATOM 1194 N N . GLU A 1 153 ? 25.827 12.582 17.118 1.00 30.64 153 GLU A N 1
ATOM 1195 C CA . GLU A 1 153 ? 24.472 12.961 17.532 1.00 30.64 153 GLU A CA 1
ATOM 1196 C C . GLU A 1 153 ? 23.291 12.565 16.630 1.00 30.64 153 GLU A C 1
ATOM 1198 O O . GLU A 1 153 ? 22.724 13.347 15.876 1.00 30.64 153 GLU A O 1
ATOM 1203 N N . PHE A 1 154 ? 22.867 11.311 16.795 1.00 37.91 154 PHE A N 1
ATOM 1204 C CA . PHE A 1 154 ? 21.493 10.886 16.550 1.00 37.91 154 PHE A CA 1
ATOM 1205 C C . PHE A 1 154 ? 20.708 11.069 17.855 1.00 37.91 154 PHE A C 1
ATOM 1207 O O . PHE A 1 154 ? 20.648 10.162 18.683 1.00 37.91 154 PHE A O 1
ATOM 1214 N N . THR A 1 155 ? 20.147 12.257 18.077 1.00 25.14 155 THR A N 1
ATOM 1215 C CA . THR A 1 155 ? 19.128 12.460 19.112 1.00 25.14 155 THR A CA 1
ATOM 1216 C C . THR A 1 155 ? 17.758 12.238 18.492 1.00 25.14 155 THR A C 1
ATOM 1218 O O . THR A 1 155 ? 17.086 13.154 18.029 1.00 25.14 155 THR A O 1
ATOM 1221 N N . VAL A 1 156 ? 17.318 10.980 18.498 1.00 34.69 156 VAL A N 1
ATOM 1222 C CA . VAL A 1 156 ? 15.889 10.687 18.406 1.00 34.69 156 VAL A CA 1
ATOM 1223 C C . VAL A 1 156 ? 15.285 11.079 19.740 1.00 34.69 156 VAL A C 1
ATOM 1225 O O . VAL A 1 156 ? 15.461 10.388 20.743 1.00 34.69 156 VAL A O 1
ATOM 1228 N N . ALA A 1 157 ? 14.570 12.201 19.761 1.00 29.20 157 ALA A N 1
ATOM 1229 C CA . ALA A 1 157 ? 13.595 12.462 20.805 1.00 29.20 157 ALA A CA 1
ATOM 1230 C C . ALA A 1 157 ? 12.449 11.454 20.628 1.00 29.20 157 ALA A C 1
ATOM 1232 O O . ALA A 1 157 ? 11.427 11.727 20.001 1.00 29.20 157 ALA A O 1
ATOM 1233 N N . ALA A 1 158 ? 12.672 10.247 21.146 1.00 33.12 158 ALA A N 1
ATOM 1234 C CA . ALA A 1 158 ? 11.665 9.221 21.307 1.00 33.12 158 ALA A CA 1
ATOM 1235 C C . ALA A 1 158 ? 10.665 9.710 22.358 1.00 33.12 158 ALA A C 1
ATOM 1237 O O . ALA A 1 158 ? 10.922 9.665 23.560 1.00 33.12 158 ALA A O 1
ATOM 1238 N N . GLY A 1 159 ? 9.517 10.198 21.903 1.00 27.45 159 GLY A N 1
ATOM 1239 C CA . GLY A 1 159 ? 8.334 10.317 22.739 1.00 27.45 159 GLY A CA 1
ATOM 1240 C C . GLY A 1 159 ? 7.533 9.021 22.685 1.00 27.45 159 GLY A C 1
ATOM 1241 O O . GLY A 1 159 ? 6.638 8.915 21.856 1.00 27.45 159 GLY A O 1
ATOM 1242 N N . GLY A 1 160 ? 7.833 8.074 23.580 1.00 26.72 160 GLY A N 1
ATOM 1243 C CA . GLY A 1 160 ? 6.894 7.018 23.986 1.00 26.72 160 GLY A CA 1
ATOM 1244 C C . GLY A 1 160 ? 7.227 5.596 23.529 1.00 26.72 160 GLY A C 1
ATOM 1245 O O . GLY A 1 160 ? 6.894 5.201 22.420 1.00 26.72 160 GLY A O 1
ATOM 1246 N N . SER A 1 161 ? 7.866 4.864 24.447 1.00 36.34 161 SER A N 1
ATOM 1247 C CA . SER A 1 161 ? 7.941 3.404 24.631 1.00 36.34 161 SER A CA 1
ATOM 1248 C C . SER A 1 161 ? 7.092 2.512 23.714 1.00 36.34 161 SER A C 1
ATOM 1250 O O . SER A 1 161 ? 5.874 2.520 23.834 1.00 36.34 161 SER A O 1
ATOM 1252 N N . ASP A 1 162 ? 7.756 1.678 22.909 1.00 29.42 162 ASP A N 1
ATOM 1253 C CA . ASP A 1 162 ? 7.459 0.241 22.770 1.00 29.42 162 ASP A CA 1
ATOM 1254 C C . ASP A 1 162 ? 8.592 -0.413 21.965 1.00 29.42 162 ASP A C 1
ATOM 1256 O O . ASP A 1 162 ? 8.615 -0.442 20.735 1.00 29.42 162 ASP A O 1
ATOM 1260 N N . GLN A 1 163 ? 9.598 -0.888 22.696 1.00 32.50 163 GLN A N 1
ATOM 1261 C CA . GLN A 1 163 ? 10.739 -1.609 22.154 1.00 32.50 163 GLN A CA 1
ATOM 1262 C C . GLN A 1 163 ? 10.313 -3.055 21.882 1.00 32.50 163 GLN A C 1
ATOM 1264 O O . GLN A 1 163 ? 10.327 -3.893 22.779 1.00 32.50 163 GLN A O 1
ATOM 1269 N N . ALA A 1 164 ? 9.888 -3.342 20.650 1.00 31.08 164 ALA A N 1
ATOM 1270 C CA . ALA A 1 164 ? 9.735 -4.714 20.182 1.00 31.08 164 ALA A CA 1
ATOM 1271 C C . ALA A 1 164 ? 11.124 -5.272 19.839 1.00 31.08 164 ALA A C 1
ATOM 1273 O O . ALA A 1 164 ? 11.679 -5.019 18.771 1.00 31.08 164 ALA A O 1
ATOM 1274 N N . ASP A 1 165 ? 11.688 -5.984 20.808 1.00 26.69 165 ASP A N 1
ATOM 1275 C CA . ASP A 1 165 ? 12.850 -6.856 20.687 1.00 26.69 165 ASP A CA 1
ATOM 1276 C C . ASP A 1 165 ? 12.568 -7.958 19.647 1.00 26.69 165 ASP A C 1
ATOM 1278 O O . ASP A 1 165 ? 11.770 -8.866 19.879 1.00 26.69 165 ASP A O 1
ATOM 1282 N N . PHE A 1 166 ? 13.182 -7.846 18.467 1.00 32.88 166 PHE A N 1
ATOM 1283 C CA . PHE A 1 166 ? 13.260 -8.923 17.480 1.00 32.88 166 PHE A CA 1
ATOM 1284 C C . PHE A 1 166 ? 14.663 -9.528 17.554 1.00 32.88 166 PHE A C 1
ATOM 1286 O O . PHE A 1 166 ? 15.507 -9.317 16.682 1.00 32.88 166 PHE A O 1
ATOM 1293 N N . SER A 1 167 ? 14.921 -10.250 18.643 1.00 27.89 167 SER A N 1
ATOM 1294 C CA . SER A 1 167 ? 16.061 -11.153 18.753 1.00 27.89 167 SER A CA 1
ATOM 1295 C C . SER A 1 167 ? 15.814 -12.380 17.869 1.00 27.89 167 SER A C 1
ATOM 1297 O O . SER A 1 167 ? 14.974 -13.232 18.157 1.00 27.89 167 SER A O 1
ATOM 1299 N N . LEU A 1 168 ? 16.537 -12.448 16.749 1.00 34.19 168 LEU A N 1
ATOM 1300 C CA . LEU A 1 168 ? 16.708 -13.659 15.949 1.00 34.19 168 LEU A CA 1
ATOM 1301 C C . LEU A 1 168 ? 17.692 -14.586 16.670 1.00 34.19 168 LEU A C 1
ATOM 1303 O O . LEU A 1 168 ? 18.888 -14.574 16.380 1.00 34.19 168 LEU A O 1
ATOM 1307 N N . ASP A 1 169 ? 17.193 -15.404 17.591 1.00 29.91 169 ASP A N 1
ATOM 1308 C CA . ASP A 1 169 ? 17.957 -16.546 18.090 1.00 29.91 169 ASP A CA 1
ATOM 1309 C C . ASP A 1 169 ? 17.993 -17.632 17.009 1.00 29.91 169 ASP A C 1
ATOM 1311 O O . ASP A 1 169 ? 17.029 -18.359 16.765 1.00 29.91 169 ASP A O 1
ATOM 1315 N N . SER A 1 170 ? 19.137 -17.710 16.329 1.00 35.09 170 SER A N 1
ATOM 1316 C CA . SER A 1 170 ? 19.517 -18.853 15.504 1.00 35.09 170 SER A CA 1
ATOM 1317 C C . SER A 1 170 ? 19.934 -20.006 16.414 1.00 35.09 170 SER A C 1
ATOM 1319 O O . SER A 1 170 ? 20.860 -19.858 17.214 1.00 35.09 170 SER A O 1
ATOM 1321 N N . LYS A 1 171 ? 19.287 -21.161 16.264 1.00 36.53 171 LYS A N 1
ATOM 1322 C CA . LYS A 1 171 ? 19.779 -22.447 16.758 1.00 36.53 171 LYS A CA 1
ATOM 1323 C C . LYS A 1 171 ? 19.650 -23.499 15.671 1.00 36.53 171 LYS A C 1
ATOM 1325 O O . LYS A 1 171 ? 18.626 -23.461 14.955 1.00 36.53 171 LYS A O 1
#